Protein AF-A0A662PTW6-F1 (afdb_monomer_lite)

pLDDT: mean 95.41, std 4.04, range [65.19, 98.56]

Secondary structure (DSSP, 8-state):
-EEEE-STTHHHHHHHHHHTTPEE-S--HHHHHHH-----S--SEEEEE-TTSSEEEEEEEHHHHHHHHHHHHTT-SS-EEEEEEE-SSEEEEEEE--HHHHHHHHHHHHTTS---TTHHHHHHS-HHHHHHHH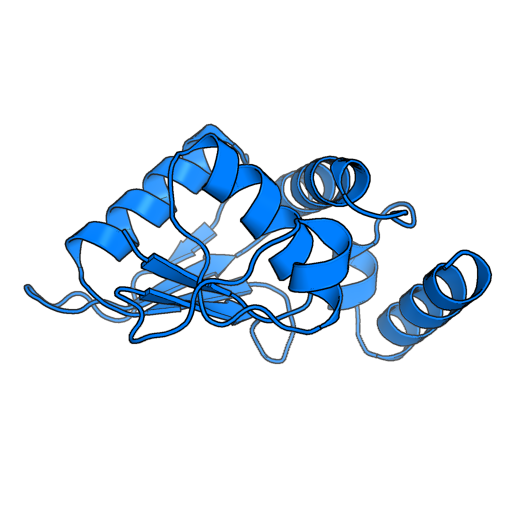HHHTTT-

Sequence (141 aa):
MKLEVRGIYSTALIVLLLEKGFEIINPTRSQVERFGLNSRGDADVNITDSNDRHYIEVRGESEVVESIIEALREGLEDLIVLRPIKGEKASMARIGFPTEAKLKLDEFRSRAAYTVPWHHYCRAGGEALSSMVSFAEDLVE

Radius of gyration: 14.53 Å; chains: 1; bounding box: 34×25×42 Å

Structure (mmCIF, N/CA/C/O backbone):
data_AF-A0A662PTW6-F1
#
_entry.id   AF-A0A662PTW6-F1
#
loop_
_atom_site.group_PDB
_atom_site.id
_atom_site.type_symbol
_atom_site.label_atom_id
_atom_site.label_alt_id
_atom_site.label_comp_id
_atom_site.label_asym_id
_atom_site.label_entity_id
_atom_site.label_seq_id
_atom_site.pdbx_PDB_ins_code
_atom_site.Cartn_x
_atom_site.Cartn_y
_atom_site.Cartn_z
_atom_site.occupancy
_atom_site.B_iso_or_equiv
_atom_site.auth_seq_id
_atom_site.auth_comp_id
_atom_site.auth_asym_id
_atom_site.auth_atom_id
_atom_site.pdbx_PDB_model_num
ATOM 1 N N . MET A 1 1 ? -15.131 -5.411 5.996 1.00 93.31 1 MET A N 1
ATOM 2 C CA . MET A 1 1 ? -14.502 -4.083 6.110 1.00 93.31 1 MET A CA 1
ATOM 3 C C . MET A 1 1 ? -14.160 -3.608 4.709 1.00 93.31 1 MET A C 1
ATOM 5 O O . MET A 1 1 ? -13.614 -4.411 3.954 1.00 93.31 1 MET A O 1
ATOM 9 N N . LYS A 1 2 ? -14.530 -2.379 4.350 1.00 97.75 2 LYS A N 1
ATOM 10 C CA . LYS A 1 2 ? -14.399 -1.788 3.013 1.00 97.75 2 LYS A CA 1
ATOM 11 C C . LYS A 1 2 ? -13.269 -0.774 2.964 1.00 97.75 2 LYS A C 1
ATOM 13 O O . LYS A 1 2 ? -13.236 0.160 3.763 1.00 97.75 2 LYS A O 1
ATOM 18 N N . LEU A 1 3 ? -12.369 -0.945 2.003 1.00 98.38 3 LEU A N 1
ATOM 19 C CA . LEU A 1 3 ? -11.167 -0.133 1.857 1.00 98.38 3 LEU A CA 1
ATOM 20 C C . LEU A 1 3 ? -11.149 0.586 0.509 1.00 98.38 3 LEU A C 1
ATOM 22 O O . LEU A 1 3 ? -11.336 -0.044 -0.532 1.00 98.38 3 LEU A O 1
ATOM 26 N N . GLU A 1 4 ? -10.833 1.879 0.519 1.00 98.50 4 GLU A N 1
ATOM 27 C CA . GLU A 1 4 ? -10.406 2.598 -0.684 1.00 98.50 4 GLU A CA 1
ATOM 28 C C . GLU A 1 4 ? -8.878 2.740 -0.672 1.00 98.50 4 GLU A C 1
ATOM 30 O O . GLU A 1 4 ? -8.307 3.302 0.263 1.00 98.50 4 GLU A O 1
ATOM 35 N N . VAL A 1 5 ? -8.204 2.212 -1.702 1.00 98.38 5 VAL A N 1
ATOM 36 C CA . VAL A 1 5 ? -6.733 2.122 -1.751 1.00 98.38 5 VAL A CA 1
ATOM 37 C C . VAL A 1 5 ? -6.174 2.862 -2.970 1.00 98.38 5 VAL A C 1
ATOM 39 O O . VAL A 1 5 ? -6.630 2.677 -4.107 1.00 98.38 5 VAL A O 1
ATOM 42 N N . ARG A 1 6 ? -5.163 3.702 -2.731 1.00 97.75 6 ARG A N 1
ATOM 43 C CA . ARG A 1 6 ? -4.481 4.568 -3.707 1.00 97.75 6 ARG A CA 1
ATOM 44 C C . ARG A 1 6 ? -2.957 4.486 -3.543 1.00 97.75 6 ARG A C 1
ATOM 46 O O . ARG A 1 6 ? -2.459 3.837 -2.626 1.00 97.75 6 ARG A O 1
ATOM 53 N N . GLY A 1 7 ? -2.226 5.136 -4.447 1.00 96.00 7 GLY A N 1
ATOM 54 C CA . GLY A 1 7 ? -0.767 5.238 -4.373 1.00 96.00 7 GLY A CA 1
ATOM 55 C C . GLY A 1 7 ? 0.010 4.093 -5.017 1.00 96.00 7 GLY A C 1
ATOM 56 O O . GLY A 1 7 ? -0.578 3.112 -5.489 1.00 96.00 7 GLY A O 1
ATOM 57 N N . ILE A 1 8 ? 1.344 4.205 -5.018 1.00 95.94 8 ILE A N 1
ATOM 58 C CA . ILE A 1 8 ? 2.249 3.230 -5.658 1.00 95.94 8 ILE A CA 1
ATOM 59 C C . ILE A 1 8 ? 2.100 1.821 -5.067 1.00 95.94 8 ILE A C 1
ATOM 61 O O . ILE A 1 8 ? 2.132 0.838 -5.801 1.00 95.94 8 ILE A O 1
ATOM 65 N N . TYR A 1 9 ? 1.842 1.731 -3.760 1.00 97.75 9 TYR A N 1
ATOM 66 C CA . TYR A 1 9 ? 1.698 0.468 -3.035 1.00 97.75 9 TYR A CA 1
ATOM 67 C C . TYR A 1 9 ? 0.351 -0.223 -3.276 1.00 97.75 9 TYR A C 1
ATOM 69 O O . TYR A 1 9 ? 0.182 -1.379 -2.894 1.00 97.75 9 TYR A O 1
ATOM 77 N N . SER A 1 10 ? -0.622 0.451 -3.902 1.00 97.81 10 SER A N 1
ATOM 78 C CA . SER A 1 10 ? -2.009 -0.027 -3.948 1.00 97.81 10 SER A CA 1
ATOM 79 C C . SER A 1 10 ? -2.174 -1.415 -4.565 1.00 97.81 10 SER A C 1
ATOM 81 O O . SER A 1 10 ? -2.932 -2.215 -4.031 1.00 97.81 10 SER A O 1
ATOM 83 N N . THR A 1 11 ? -1.439 -1.746 -5.632 1.00 97.62 11 THR A N 1
ATOM 84 C CA . THR A 1 11 ? -1.518 -3.081 -6.263 1.00 97.62 11 THR A CA 1
ATOM 85 C C . THR A 1 11 ? -0.996 -4.179 -5.322 1.00 97.62 11 THR A C 1
ATOM 87 O O . THR A 1 11 ? -1.611 -5.235 -5.223 1.00 97.62 11 THR A O 1
ATOM 90 N N . ALA A 1 12 ? 0.081 -3.925 -4.572 1.00 98.25 12 ALA A N 1
ATOM 91 C CA . ALA A 1 12 ? 0.624 -4.874 -3.596 1.00 98.25 12 ALA A CA 1
ATOM 92 C C . ALA A 1 12 ? -0.282 -5.044 -2.368 1.00 98.25 12 ALA A C 1
ATOM 94 O O . ALA A 1 12 ? -0.561 -6.161 -1.935 1.00 98.25 12 ALA A O 1
ATOM 95 N N . LEU A 1 13 ? -0.769 -3.923 -1.829 1.00 98.31 13 LEU A N 1
ATOM 96 C CA . LEU A 1 13 ? -1.648 -3.901 -0.663 1.00 98.31 13 LEU A CA 1
ATOM 97 C C . LEU A 1 13 ? -2.985 -4.581 -0.963 1.00 98.31 13 LEU A C 1
ATOM 99 O O . LEU A 1 13 ? -3.483 -5.314 -0.117 1.00 98.31 13 LEU A O 1
ATOM 103 N N . ILE A 1 14 ? -3.542 -4.403 -2.165 1.00 98.31 14 ILE A N 1
ATOM 104 C CA . ILE A 1 14 ? -4.777 -5.080 -2.584 1.00 98.31 14 ILE A CA 1
ATOM 105 C C . ILE A 1 14 ? -4.603 -6.605 -2.605 1.00 98.31 14 ILE A C 1
ATOM 107 O O . ILE A 1 14 ? -5.485 -7.295 -2.105 1.00 98.31 14 ILE A O 1
ATOM 111 N N . VAL A 1 15 ? -3.474 -7.139 -3.093 1.00 98.25 15 VAL A N 1
ATOM 112 C CA . VAL A 1 15 ? -3.202 -8.592 -3.045 1.00 98.25 15 VAL A CA 1
ATOM 113 C C . VAL A 1 15 ? -3.238 -9.107 -1.604 1.00 98.25 15 VAL A C 1
ATOM 115 O O . VAL A 1 15 ? -4.000 -10.023 -1.306 1.00 98.25 15 VAL A O 1
ATOM 118 N N . LEU A 1 16 ? -2.476 -8.482 -0.700 1.00 97.88 16 LEU A N 1
ATOM 119 C CA . LEU A 1 16 ? -2.410 -8.882 0.710 1.00 97.88 16 LEU A CA 1
ATOM 120 C C . LEU A 1 16 ? -3.775 -8.753 1.409 1.00 97.88 16 LEU A C 1
ATOM 122 O O . LEU A 1 16 ? -4.200 -9.659 2.123 1.00 97.88 16 LEU A O 1
ATOM 126 N N . LEU A 1 17 ? -4.481 -7.638 1.211 1.00 97.56 17 LEU A N 1
ATOM 127 C CA . LEU A 1 17 ? -5.725 -7.336 1.925 1.00 97.56 17 LEU A CA 1
ATOM 128 C C . LEU A 1 17 ? -6.914 -8.169 1.413 1.00 97.56 17 LEU A C 1
ATOM 130 O O . LEU A 1 17 ? -7.767 -8.548 2.216 1.00 97.56 17 LEU A O 1
ATOM 134 N N . LEU A 1 18 ? -6.948 -8.542 0.128 1.00 97.19 18 LEU A N 1
ATOM 135 C CA . LEU A 1 18 ? -7.934 -9.502 -0.388 1.00 97.19 18 LEU A CA 1
ATOM 136 C C . LEU A 1 18 ? -7.744 -10.896 0.232 1.00 97.19 18 LEU A C 1
ATOM 138 O O . LEU A 1 18 ? -8.726 -11.521 0.628 1.00 97.19 18 LEU A O 1
ATOM 142 N N . GLU A 1 19 ? -6.501 -11.364 0.405 1.00 95.94 19 GLU A N 1
ATOM 143 C CA . GLU A 1 19 ? -6.213 -12.639 1.093 1.00 95.94 19 GLU A CA 1
ATOM 144 C C . GLU A 1 19 ? -6.599 -12.624 2.580 1.00 95.94 19 GLU A C 1
ATOM 146 O O . GLU A 1 19 ? -6.883 -13.671 3.161 1.00 95.94 19 GLU A O 1
ATOM 151 N N . LYS A 1 20 ? -6.658 -11.436 3.191 1.00 96.38 20 LYS A N 1
ATOM 152 C CA . LYS A 1 20 ? -7.123 -11.213 4.569 1.00 96.38 20 LYS A CA 1
ATOM 153 C C . LYS A 1 20 ? -8.631 -10.913 4.662 1.00 96.38 20 LYS A C 1
ATOM 155 O O . LYS A 1 20 ? -9.125 -10.630 5.749 1.00 96.38 20 LYS A O 1
ATOM 160 N N . GLY A 1 21 ? -9.376 -10.999 3.554 1.00 96.06 21 GLY A N 1
ATOM 161 C CA . GLY A 1 21 ? -10.840 -10.882 3.532 1.00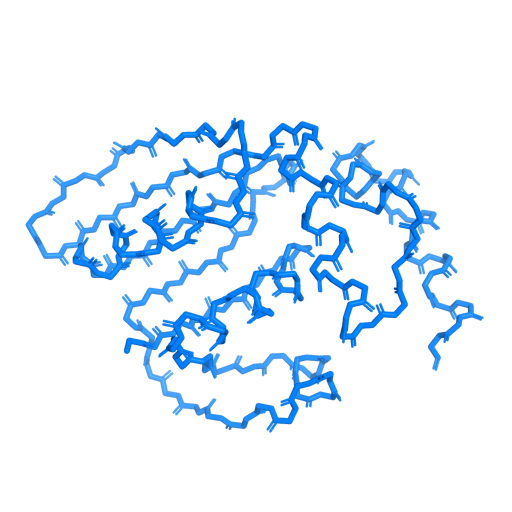 96.06 21 GLY A CA 1
ATOM 162 C C . GLY A 1 21 ? -11.398 -9.453 3.574 1.00 96.06 21 GLY A C 1
ATOM 163 O O . GLY A 1 21 ? -12.582 -9.272 3.870 1.00 96.06 21 GLY A O 1
ATOM 164 N N . PHE A 1 22 ? -10.588 -8.431 3.283 1.00 97.38 22 PHE A N 1
ATOM 165 C CA . PHE A 1 22 ? -11.077 -7.058 3.126 1.00 97.38 22 PHE A CA 1
ATOM 166 C C . PHE A 1 22 ? -11.756 -6.869 1.759 1.00 97.38 22 PHE A C 1
ATOM 168 O O . PHE A 1 22 ? -11.295 -7.393 0.747 1.00 97.38 22 PHE A O 1
ATOM 175 N N . GLU A 1 23 ? -12.831 -6.078 1.705 1.00 97.69 23 GLU A N 1
ATOM 176 C CA . GLU A 1 23 ? -13.456 -5.675 0.441 1.00 97.69 23 GLU A CA 1
ATOM 177 C C . GLU A 1 23 ? -12.765 -4.410 -0.084 1.00 97.69 23 GLU A C 1
ATOM 179 O O . GLU A 1 23 ? -12.703 -3.399 0.615 1.00 97.69 23 GLU A O 1
ATOM 184 N N . ILE A 1 24 ? -12.270 -4.439 -1.322 1.00 98.19 24 ILE A N 1
ATOM 185 C CA . ILE A 1 24 ? -11.711 -3.251 -1.974 1.00 98.19 24 ILE A CA 1
ATOM 186 C C . ILE A 1 24 ? -12.807 -2.571 -2.791 1.00 98.19 24 ILE A C 1
ATOM 188 O O . ILE A 1 24 ? -13.362 -3.163 -3.720 1.00 98.19 24 ILE A O 1
ATOM 192 N N . ILE A 1 25 ? -13.098 -1.315 -2.459 1.00 98.31 25 ILE A N 1
ATOM 193 C CA . ILE A 1 25 ? -14.129 -0.517 -3.120 1.00 98.31 25 ILE A CA 1
ATOM 194 C C . ILE A 1 25 ? -13.529 0.675 -3.865 1.00 98.31 25 ILE A C 1
ATOM 196 O O . ILE A 1 25 ? -12.355 1.020 -3.719 1.00 98.31 25 ILE A O 1
ATOM 200 N N . ASN A 1 26 ? -14.360 1.306 -4.693 1.00 97.75 26 ASN A N 1
ATOM 201 C CA . ASN A 1 26 ? -13.990 2.441 -5.530 1.00 97.75 26 ASN A CA 1
ATOM 202 C C . ASN A 1 26 ? -12.700 2.201 -6.349 1.00 97.75 26 ASN A C 1
ATOM 204 O O . ASN A 1 26 ? -11.845 3.087 -6.401 1.00 97.75 26 ASN A O 1
ATOM 208 N N . PRO A 1 27 ? -12.515 1.047 -7.022 1.00 97.88 27 PRO A N 1
ATOM 209 C CA . PRO A 1 27 ? -11.262 0.745 -7.707 1.00 97.88 27 PRO A CA 1
ATOM 210 C C . PRO A 1 27 ? -10.951 1.748 -8.829 1.00 97.88 27 PRO A C 1
ATOM 212 O O . PRO A 1 27 ? -11.854 2.221 -9.538 1.00 97.88 27 PRO A O 1
ATOM 215 N N . THR A 1 28 ? -9.664 2.064 -8.997 1.00 96.94 28 THR A N 1
ATOM 216 C CA . THR A 1 28 ? -9.137 2.740 -10.195 1.00 96.94 28 THR A CA 1
ATOM 217 C C . THR A 1 28 ? -9.255 1.825 -11.415 1.00 96.94 28 THR A C 1
ATOM 219 O O . THR A 1 28 ? -9.427 0.617 -11.269 1.00 96.94 28 THR A O 1
ATOM 222 N N . ARG A 1 29 ? -9.110 2.367 -12.633 1.00 95.12 29 ARG A N 1
ATOM 223 C CA . ARG A 1 29 ? -9.157 1.566 -13.869 1.00 95.12 29 ARG A CA 1
ATOM 224 C C . ARG A 1 29 ? -8.192 0.364 -13.827 1.00 95.12 29 ARG A C 1
ATOM 226 O O . ARG A 1 29 ? -8.641 -0.763 -14.001 1.00 95.12 29 ARG A O 1
ATOM 233 N N . SER A 1 30 ? -6.926 0.585 -13.469 1.00 93.25 30 SER A N 1
ATOM 234 C CA . SER A 1 30 ? -5.926 -0.485 -13.352 1.00 93.25 30 SER A CA 1
ATOM 235 C C . SER A 1 30 ? -6.227 -1.492 -12.232 1.00 93.25 30 SER A C 1
ATOM 237 O O . SER A 1 30 ? -5.848 -2.653 -12.339 1.00 93.25 30 SER A O 1
ATOM 239 N N . GLN A 1 31 ? -6.947 -1.096 -11.177 1.00 97.00 31 GLN A N 1
ATOM 240 C CA . GLN A 1 31 ? -7.424 -2.021 -10.141 1.00 97.00 31 GLN A CA 1
ATOM 241 C C . GLN A 1 31 ? -8.621 -2.865 -10.624 1.00 97.00 31 GLN A C 1
ATOM 243 O O . GLN A 1 31 ? -8.724 -4.030 -10.247 1.00 97.00 31 GLN A O 1
ATOM 248 N N . VAL A 1 32 ? -9.493 -2.329 -11.490 1.00 97.06 32 VAL A N 1
ATOM 249 C CA . VAL A 1 32 ? -10.525 -3.129 -12.183 1.00 97.06 32 VAL A CA 1
ATOM 250 C C . VAL A 1 32 ? -9.852 -4.151 -13.106 1.00 97.06 32 VAL A C 1
ATOM 252 O O . VAL A 1 32 ? -10.184 -5.331 -13.058 1.00 97.06 32 VAL A O 1
ATOM 255 N N . GLU A 1 33 ? -8.880 -3.714 -13.910 1.00 94.62 33 GLU A N 1
ATOM 256 C CA . GLU A 1 33 ? -8.203 -4.545 -14.918 1.00 94.62 33 GLU A CA 1
ATOM 257 C C . GLU A 1 33 ? -7.351 -5.667 -14.298 1.00 94.62 33 GLU A C 1
ATOM 259 O O . GLU A 1 33 ? -7.380 -6.790 -14.793 1.00 94.62 33 GLU A O 1
ATOM 264 N N . ARG A 1 34 ? -6.646 -5.401 -13.187 1.00 95.06 34 ARG A N 1
ATOM 265 C CA . ARG A 1 34 ? -5.762 -6.381 -12.520 1.00 95.06 34 ARG A CA 1
ATOM 266 C C . ARG A 1 34 ? -6.480 -7.337 -11.557 1.00 95.06 34 ARG A C 1
ATOM 268 O O . ARG A 1 34 ? -5.948 -8.405 -11.272 1.00 95.06 34 ARG A O 1
ATOM 275 N N . PHE A 1 35 ? -7.661 -6.974 -11.043 1.00 96.50 35 PHE A N 1
ATOM 276 C CA . PHE A 1 35 ? -8.334 -7.729 -9.968 1.00 96.50 35 PHE A CA 1
ATOM 277 C C . PHE A 1 35 ? -9.821 -8.044 -10.206 1.00 96.50 35 PHE A C 1
ATOM 279 O O . PHE A 1 35 ? -10.436 -8.712 -9.377 1.00 96.50 35 PHE A O 1
ATOM 286 N N . GLY A 1 36 ? -10.445 -7.546 -11.279 1.00 94.81 36 GLY A N 1
ATOM 287 C CA . GLY A 1 36 ? -11.887 -7.711 -11.526 1.00 94.81 36 GLY A CA 1
ATOM 288 C C . GLY A 1 36 ? -12.796 -6.967 -10.533 1.00 94.81 36 GLY A C 1
ATOM 289 O O . GLY A 1 36 ? -14.010 -7.186 -10.514 1.00 94.81 36 GLY A O 1
ATOM 290 N N . LEU A 1 37 ? -12.230 -6.087 -9.702 1.00 93.62 37 LEU A N 1
ATOM 291 C CA . LEU A 1 37 ? -12.941 -5.342 -8.662 1.00 93.62 37 LEU A CA 1
ATOM 292 C C . LEU A 1 37 ? -13.928 -4.346 -9.273 1.00 93.62 37 LEU A C 1
ATOM 294 O O . LEU A 1 37 ? -13.565 -3.578 -10.159 1.00 93.62 37 LEU A O 1
ATOM 298 N N . ASN A 1 38 ? -15.161 -4.308 -8.761 1.00 93.75 38 ASN A N 1
ATOM 299 C CA . ASN A 1 38 ? -16.212 -3.423 -9.278 1.00 93.75 38 ASN A CA 1
ATOM 300 C C . ASN A 1 38 ? -17.056 -2.711 -8.197 1.00 93.75 38 ASN A C 1
ATOM 302 O O . ASN A 1 38 ? -17.840 -1.827 -8.545 1.00 93.75 38 ASN A O 1
ATOM 306 N N . SER A 1 39 ? -16.886 -3.028 -6.905 1.00 95.12 39 SER A N 1
ATOM 307 C CA . SER A 1 39 ? -17.645 -2.414 -5.802 1.00 95.12 39 SER A CA 1
ATOM 308 C C . SER A 1 39 ? -17.486 -0.889 -5.727 1.00 95.12 39 SER A C 1
ATOM 310 O O . SER A 1 39 ? -16.394 -0.345 -5.914 1.00 95.12 39 SER A O 1
ATOM 312 N N . ARG A 1 40 ? -18.580 -0.188 -5.406 1.00 96.31 40 ARG A N 1
ATOM 313 C CA . ARG A 1 40 ? -18.637 1.272 -5.205 1.00 96.31 40 ARG A CA 1
ATOM 314 C C . ARG A 1 40 ? -19.425 1.606 -3.936 1.00 96.31 40 ARG A C 1
ATOM 316 O O . ARG A 1 40 ? -20.368 0.888 -3.607 1.00 96.31 40 ARG A O 1
ATOM 323 N N . GLY A 1 41 ? -19.062 2.690 -3.254 1.00 95.94 41 GLY A N 1
ATOM 324 C CA . GLY A 1 41 ? -19.753 3.174 -2.051 1.00 95.94 41 GLY A CA 1
ATOM 325 C C . GLY A 1 41 ? -18.833 3.947 -1.107 1.00 95.94 41 GLY A C 1
ATOM 326 O O . GLY A 1 41 ? -17.751 4.371 -1.508 1.00 95.94 41 GLY A O 1
ATOM 327 N N . ASP A 1 42 ? -19.255 4.100 0.146 1.00 96.25 42 ASP A N 1
ATOM 328 C CA . ASP A 1 42 ? -18.441 4.681 1.218 1.00 96.25 42 ASP A CA 1
ATOM 329 C C . ASP A 1 42 ? -17.471 3.643 1.810 1.00 96.25 42 ASP A C 1
ATOM 331 O O . ASP A 1 42 ? -17.821 2.464 1.939 1.00 96.25 42 ASP A O 1
ATOM 335 N N . ALA A 1 43 ? -16.251 4.076 2.148 1.00 97.12 43 ALA A N 1
ATOM 336 C CA . ALA A 1 43 ? -15.184 3.225 2.682 1.00 97.12 43 ALA A CA 1
ATOM 337 C C . ALA A 1 43 ? -14.985 3.443 4.188 1.00 97.12 43 ALA A C 1
ATOM 339 O O . ALA A 1 43 ? -14.802 4.580 4.626 1.00 97.12 43 ALA A O 1
ATOM 340 N N . ASP A 1 44 ? -14.919 2.349 4.949 1.00 97.88 44 ASP A N 1
ATOM 341 C CA . ASP A 1 44 ? -14.620 2.343 6.386 1.00 97.88 44 ASP A CA 1
ATOM 342 C C . ASP A 1 44 ? -13.226 2.953 6.655 1.00 97.88 44 ASP A C 1
ATOM 344 O O . ASP A 1 44 ? -13.019 3.677 7.632 1.00 97.88 44 ASP A O 1
ATOM 348 N N . VAL A 1 45 ? -12.257 2.678 5.765 1.00 98.38 45 VAL A N 1
ATOM 349 C CA . VAL A 1 45 ? -10.883 3.211 5.803 1.00 98.38 45 VAL A CA 1
ATOM 350 C C . VAL A 1 45 ? -10.374 3.572 4.406 1.00 98.38 45 VAL A C 1
ATOM 352 O O . VAL A 1 45 ? -10.571 2.850 3.430 1.00 98.38 45 VAL A O 1
ATOM 355 N N . ASN A 1 46 ? -9.650 4.690 4.333 1.00 98.50 46 ASN A N 1
ATOM 356 C CA . ASN A 1 46 ? -8.871 5.108 3.171 1.00 98.50 46 ASN A CA 1
ATOM 357 C C . ASN A 1 46 ? -7.378 4.821 3.399 1.00 98.50 46 ASN A C 1
ATOM 359 O O . ASN A 1 46 ? -6.862 5.041 4.500 1.00 98.50 46 ASN A O 1
ATOM 363 N N . ILE A 1 47 ? -6.691 4.366 2.348 1.00 98.56 47 ILE A N 1
ATOM 364 C CA . ILE A 1 47 ? -5.246 4.109 2.325 1.00 98.56 47 ILE A CA 1
ATOM 365 C C . ILE A 1 47 ? -4.608 4.865 1.152 1.00 98.56 47 ILE A C 1
ATOM 367 O O . ILE A 1 47 ? -4.929 4.613 -0.012 1.00 98.56 47 ILE A O 1
ATOM 371 N N . THR A 1 48 ? -3.670 5.758 1.459 1.00 98.19 48 THR A N 1
ATOM 372 C CA . THR A 1 48 ? -2.919 6.581 0.491 1.00 98.19 48 THR A CA 1
ATOM 373 C C . THR A 1 48 ? -1.430 6.541 0.810 1.00 98.19 48 THR A C 1
ATOM 375 O O . THR A 1 48 ? -1.064 6.505 1.983 1.00 98.19 48 THR A O 1
ATOM 378 N N . ASP A 1 49 ? -0.556 6.586 -0.195 1.00 96.44 49 ASP A N 1
ATOM 379 C CA . ASP A 1 49 ? 0.873 6.814 0.029 1.00 96.44 49 ASP A CA 1
ATOM 380 C C . ASP A 1 49 ? 1.173 8.270 0.408 1.00 96.44 49 ASP A C 1
ATOM 382 O O . ASP A 1 49 ? 0.393 9.191 0.161 1.00 96.44 49 ASP A O 1
ATOM 386 N N . SER A 1 50 ? 2.309 8.471 1.069 1.00 95.88 50 SER A N 1
ATOM 387 C CA . SER A 1 50 ? 2.850 9.792 1.367 1.00 95.88 50 SER A CA 1
ATOM 388 C C . SER A 1 50 ? 3.409 10.470 0.110 1.00 95.88 50 SER A C 1
ATOM 390 O O . SER A 1 50 ? 3.788 9.809 -0.854 1.00 95.88 50 SER A O 1
ATOM 392 N N . ASN A 1 51 ? 3.546 11.801 0.131 1.00 91.19 51 ASN A N 1
ATOM 393 C CA . ASN A 1 51 ? 4.120 12.562 -0.993 1.00 91.19 51 ASN A CA 1
ATOM 394 C C . ASN A 1 51 ? 5.560 12.133 -1.348 1.00 91.19 51 ASN A C 1
ATOM 396 O O . ASN A 1 51 ? 5.958 12.214 -2.506 1.00 91.19 51 ASN A O 1
ATOM 400 N N . ASP A 1 52 ? 6.332 11.681 -0.355 1.00 90.88 52 ASP A N 1
ATOM 401 C CA . ASP A 1 52 ? 7.675 11.104 -0.515 1.00 90.88 52 ASP A CA 1
ATOM 402 C C . ASP A 1 52 ? 7.651 9.580 -0.765 1.00 90.88 52 ASP A C 1
ATOM 404 O O . ASP A 1 52 ? 8.687 8.964 -0.993 1.00 90.88 52 ASP A O 1
ATOM 408 N N . ARG A 1 53 ? 6.464 8.961 -0.735 1.00 95.56 53 ARG A N 1
ATOM 409 C CA . ARG A 1 53 ? 6.194 7.532 -0.952 1.00 95.56 53 ARG A CA 1
ATOM 410 C C . ARG A 1 53 ? 6.964 6.593 -0.012 1.00 95.56 53 ARG A C 1
ATOM 412 O O . ARG A 1 53 ? 7.108 5.407 -0.311 1.00 95.56 53 ARG A O 1
ATOM 419 N N . HIS A 1 54 ? 7.451 7.070 1.135 1.00 95.38 54 HIS A N 1
ATOM 420 C CA . HIS A 1 54 ? 8.139 6.235 2.130 1.00 95.38 54 HIS A CA 1
ATOM 421 C C . HIS A 1 54 ? 7.195 5.524 3.117 1.00 95.38 54 HIS A C 1
ATOM 423 O O . HIS A 1 54 ? 7.606 4.548 3.752 1.00 95.38 54 HIS A O 1
ATOM 429 N N . TYR A 1 55 ? 5.944 5.975 3.235 1.00 97.12 55 TYR A N 1
ATOM 430 C CA . TYR A 1 55 ? 4.915 5.372 4.084 1.00 97.12 55 TYR A CA 1
ATOM 431 C C . TYR A 1 55 ? 3.530 5.443 3.431 1.00 97.12 55 TYR A C 1
ATOM 433 O O . TYR A 1 55 ? 3.330 6.145 2.441 1.00 97.12 55 TYR A O 1
ATOM 441 N N . ILE A 1 56 ? 2.565 4.725 4.005 1.00 98.44 56 ILE A N 1
ATOM 442 C CA . ILE A 1 56 ? 1.132 4.950 3.768 1.00 98.44 56 ILE A CA 1
ATOM 443 C C . ILE A 1 56 ? 0.485 5.622 4.978 1.00 98.44 56 ILE A C 1
ATOM 445 O O . ILE A 1 56 ? 0.834 5.328 6.124 1.00 98.44 56 ILE A O 1
ATOM 449 N N . GLU A 1 57 ? -0.477 6.502 4.724 1.00 98.31 57 GLU A N 1
ATOM 450 C CA . GLU A 1 57 ? -1.461 6.935 5.712 1.00 98.31 57 GLU A CA 1
ATOM 451 C C . GLU A 1 57 ? -2.685 6.017 5.631 1.00 98.31 57 GLU A C 1
ATOM 453 O O . GLU A 1 57 ? -3.227 5.773 4.553 1.00 98.31 57 GLU A O 1
ATOM 458 N N . VAL A 1 58 ? -3.108 5.503 6.785 1.00 98.25 58 VAL A N 1
ATOM 459 C CA . VAL A 1 58 ? -4.280 4.638 6.956 1.00 98.25 58 VAL A CA 1
ATOM 460 C C . VAL A 1 58 ? -5.239 5.376 7.884 1.00 98.25 58 VAL A C 1
ATOM 462 O O . VAL A 1 58 ? -4.896 5.632 9.042 1.00 98.25 58 VAL A O 1
ATOM 465 N N . ARG A 1 59 ? -6.407 5.785 7.375 1.00 97.94 59 ARG A N 1
ATOM 466 C CA . ARG A 1 59 ? -7.325 6.701 8.075 1.00 97.94 59 ARG A CA 1
ATOM 467 C C . ARG A 1 59 ? -8.786 6.292 7.906 1.00 97.94 59 ARG A C 1
ATOM 469 O O . ARG A 1 59 ? -9.265 6.172 6.780 1.00 97.94 59 ARG A O 1
ATOM 476 N N . GLY A 1 60 ? -9.503 6.166 9.018 1.00 97.38 60 GLY A N 1
ATOM 477 C CA . GLY A 1 60 ? -10.922 5.810 9.034 1.00 97.38 60 GLY A CA 1
ATOM 478 C C . GLY A 1 60 ? -11.360 5.275 10.394 1.00 97.38 60 GLY A C 1
ATOM 479 O O . GLY A 1 60 ? -10.877 5.759 11.421 1.00 97.38 60 GLY A O 1
ATOM 480 N N . GLU A 1 61 ? -12.265 4.299 10.397 1.00 97.44 61 GLU A N 1
ATOM 481 C CA . GLU A 1 61 ? -12.804 3.686 11.615 1.00 97.44 61 GLU A CA 1
ATOM 482 C C . GLU A 1 61 ? -11.721 2.989 12.453 1.00 97.44 61 GLU A C 1
ATOM 484 O O . GLU A 1 61 ? -10.916 2.210 11.939 1.00 97.44 61 GLU A O 1
ATOM 489 N N . SER A 1 62 ? -11.694 3.262 13.762 1.00 96.38 62 SER A N 1
ATOM 490 C CA . SER A 1 62 ? -10.576 2.867 14.635 1.00 96.38 62 SER A CA 1
ATOM 491 C C . SER A 1 62 ? -10.313 1.361 14.684 1.00 96.38 62 SER A C 1
ATOM 493 O O . SER A 1 62 ? -9.150 0.961 14.723 1.00 96.38 62 SER A O 1
ATOM 495 N N . GLU A 1 63 ? -11.367 0.544 14.670 1.00 96.38 63 GLU A N 1
ATOM 496 C CA . GLU A 1 63 ? -11.268 -0.921 14.682 1.00 96.38 63 GLU A CA 1
ATOM 497 C C . GLU A 1 63 ? -10.632 -1.430 13.380 1.00 96.38 63 GLU A C 1
ATOM 499 O O . GLU A 1 63 ? -9.649 -2.167 13.411 1.00 96.38 63 GLU A O 1
ATOM 504 N N . VAL A 1 64 ? -11.113 -0.935 12.235 1.00 97.31 64 VAL A N 1
ATOM 505 C CA . VAL A 1 64 ? -10.628 -1.316 10.901 1.00 97.31 64 VAL A CA 1
ATOM 506 C C . VAL A 1 64 ? -9.172 -0.887 10.680 1.00 97.31 64 VAL A C 1
ATOM 508 O O . VAL A 1 64 ? -8.393 -1.648 10.109 1.00 97.31 64 VAL A O 1
ATOM 511 N N . VAL A 1 65 ? -8.762 0.293 11.167 1.00 97.81 65 VAL A N 1
ATOM 512 C CA . VAL A 1 65 ? -7.359 0.750 11.085 1.00 97.81 65 VAL A CA 1
ATOM 513 C C . VAL A 1 65 ? -6.413 -0.182 11.852 1.00 97.81 65 VAL A C 1
ATOM 515 O O . VAL A 1 65 ? -5.347 -0.515 11.333 1.00 97.81 65 VAL A O 1
ATOM 518 N N . GLU A 1 66 ? -6.775 -0.628 13.059 1.00 96.56 66 GLU A N 1
ATOM 519 C CA . GLU A 1 66 ? -5.936 -1.570 13.817 1.00 96.56 66 GLU A CA 1
ATOM 520 C C . GLU A 1 66 ? -5.951 -2.973 13.166 1.00 96.56 66 GLU A C 1
ATOM 522 O O . GLU A 1 66 ? -4.882 -3.567 13.023 1.00 96.56 66 GLU A O 1
ATOM 527 N N . SER A 1 67 ? -7.086 -3.448 12.626 1.00 97.50 67 SER A N 1
ATOM 528 C CA . SER A 1 67 ? -7.141 -4.700 11.844 1.00 97.50 67 SER A CA 1
ATOM 529 C C . SER A 1 67 ? -6.261 -4.677 10.585 1.00 97.50 67 SER A C 1
ATOM 531 O O . SER A 1 67 ? -5.657 -5.691 10.239 1.00 97.50 67 SER A O 1
ATOM 533 N N . ILE A 1 68 ? -6.130 -3.531 9.904 1.00 97.75 68 ILE A N 1
ATOM 534 C CA . ILE A 1 68 ? -5.188 -3.365 8.779 1.00 97.75 68 ILE A CA 1
ATOM 535 C C . ILE A 1 68 ? -3.736 -3.434 9.269 1.00 97.75 68 ILE A C 1
ATOM 537 O O . ILE A 1 68 ? -2.896 -4.053 8.617 1.00 97.75 68 ILE A O 1
ATOM 541 N N . ILE A 1 69 ? -3.421 -2.827 10.418 1.00 97.25 69 ILE A N 1
ATOM 542 C CA . ILE A 1 69 ? -2.074 -2.883 11.008 1.00 97.25 69 ILE A CA 1
ATOM 543 C C . ILE A 1 69 ? -1.696 -4.325 11.372 1.00 97.25 69 ILE A C 1
ATOM 545 O O . ILE A 1 69 ? -0.551 -4.722 11.155 1.00 97.25 69 ILE A O 1
ATOM 549 N N . GLU A 1 70 ? -2.632 -5.112 11.899 1.00 97.00 70 GLU A N 1
ATOM 550 C CA . GLU A 1 70 ? -2.436 -6.536 12.196 1.00 97.00 70 GLU A CA 1
ATOM 551 C C . GLU A 1 70 ? -2.261 -7.357 10.910 1.00 97.00 70 GLU A C 1
ATOM 553 O O . GLU A 1 70 ? -1.239 -8.024 10.749 1.00 97.00 70 GLU A O 1
ATOM 558 N N . ALA A 1 71 ? -3.167 -7.208 9.939 1.00 97.25 71 ALA A N 1
ATOM 559 C CA . ALA A 1 71 ? -3.093 -7.877 8.639 1.00 97.25 71 ALA A CA 1
ATOM 560 C C . ALA A 1 71 ? -1.765 -7.625 7.896 1.00 97.25 71 ALA A C 1
ATOM 562 O O . ALA A 1 71 ? -1.200 -8.551 7.309 1.00 97.25 71 ALA A O 1
ATOM 563 N N . LEU A 1 72 ? -1.247 -6.391 7.943 1.00 97.38 72 LEU A N 1
ATOM 564 C CA . LEU A 1 72 ? 0.043 -6.031 7.350 1.00 97.38 72 LEU A CA 1
ATOM 565 C C . LEU A 1 72 ? 1.227 -6.618 8.132 1.00 97.38 72 LEU A C 1
ATOM 567 O O . LEU A 1 72 ? 2.167 -7.100 7.509 1.00 97.38 72 LEU A O 1
ATOM 571 N N . ARG A 1 73 ? 1.179 -6.642 9.471 1.00 96.50 73 ARG A N 1
ATOM 572 C CA . ARG A 1 73 ? 2.222 -7.257 10.321 1.00 96.50 73 ARG A CA 1
ATOM 573 C C . ARG A 1 73 ? 2.325 -8.773 10.172 1.00 96.50 73 ARG A C 1
ATOM 575 O O . ARG A 1 73 ? 3.393 -9.325 10.400 1.00 96.50 73 ARG A O 1
ATOM 582 N N . GLU A 1 74 ? 1.241 -9.444 9.796 1.00 95.44 74 GLU A N 1
ATOM 583 C CA . GLU A 1 74 ? 1.263 -10.875 9.469 1.00 95.44 74 GLU A CA 1
ATOM 584 C C . GLU A 1 74 ? 1.853 -11.173 8.079 1.00 95.44 74 GLU A C 1
ATOM 586 O O . GLU A 1 74 ? 2.175 -12.326 7.798 1.00 95.44 74 GLU A O 1
ATOM 591 N N . GLY A 1 75 ? 1.947 -10.174 7.192 1.00 92.31 75 GLY A N 1
ATOM 592 C CA . GLY A 1 75 ? 2.416 -10.343 5.810 1.00 92.31 75 GLY A CA 1
ATOM 593 C C . GLY A 1 75 ? 3.747 -9.660 5.479 1.00 92.31 75 GLY A C 1
ATOM 594 O O . GLY A 1 75 ? 4.335 -9.984 4.448 1.00 92.31 75 GLY A O 1
ATOM 595 N N . LEU A 1 76 ? 4.211 -8.722 6.311 1.00 96.00 76 LEU A N 1
ATOM 596 C CA . LEU A 1 76 ? 5.375 -7.866 6.067 1.00 96.00 76 LEU A CA 1
ATOM 597 C C . LEU A 1 76 ? 6.232 -7.730 7.334 1.00 96.00 76 LEU A C 1
ATOM 599 O O . LEU A 1 76 ? 5.724 -7.445 8.420 1.00 96.00 76 LEU A O 1
ATOM 603 N N . GLU A 1 77 ? 7.545 -7.861 7.166 1.00 91.81 77 GLU A N 1
ATOM 604 C CA . GLU A 1 77 ? 8.538 -7.612 8.215 1.00 91.81 77 GLU A CA 1
ATOM 605 C C . GLU A 1 77 ? 8.893 -6.108 8.309 1.00 91.81 77 GLU A C 1
ATOM 607 O O . GLU A 1 77 ? 8.344 -5.279 7.589 1.00 91.81 77 GLU A O 1
ATOM 612 N N . ASP A 1 78 ? 9.770 -5.729 9.244 1.00 94.75 78 ASP A N 1
ATOM 613 C CA . ASP A 1 78 ? 10.334 -4.373 9.453 1.00 94.75 78 ASP A CA 1
ATOM 614 C C . ASP A 1 78 ? 9.363 -3.162 9.608 1.00 94.75 78 ASP A C 1
ATOM 616 O O . ASP A 1 78 ? 9.815 -2.031 9.789 1.00 94.75 78 ASP A O 1
ATOM 620 N N . LEU A 1 79 ? 8.037 -3.361 9.614 1.00 97.19 79 LEU A N 1
ATOM 621 C CA . LEU A 1 79 ? 7.031 -2.282 9.590 1.00 97.19 79 LEU A CA 1
ATOM 622 C C . LEU A 1 79 ? 7.145 -1.240 10.720 1.00 97.19 79 LEU A C 1
ATOM 624 O O . LEU A 1 79 ? 6.920 -1.527 11.902 1.00 97.19 79 LEU A O 1
ATOM 628 N N . ILE A 1 80 ? 7.330 0.027 10.334 1.00 97.56 80 ILE A N 1
ATOM 629 C CA . ILE A 1 80 ? 7.375 1.171 11.256 1.00 97.56 80 ILE A CA 1
ATOM 630 C C . ILE A 1 80 ? 5.974 1.784 11.382 1.00 97.56 80 ILE A C 1
ATOM 632 O O . ILE A 1 80 ? 5.528 2.516 10.501 1.00 97.56 80 ILE A O 1
ATOM 636 N N . VAL A 1 81 ? 5.273 1.511 12.488 1.00 97.44 81 VAL A N 1
ATOM 637 C CA . VAL A 1 81 ? 3.893 1.986 12.719 1.00 97.44 81 VAL A CA 1
ATOM 638 C C . VAL A 1 81 ? 3.856 3.156 13.705 1.00 97.44 81 VAL A C 1
ATOM 640 O O . VAL A 1 81 ? 4.034 2.972 14.910 1.00 97.44 81 VAL A O 1
ATOM 643 N N . LEU A 1 82 ? 3.534 4.352 13.210 1.00 97.19 82 LEU A N 1
ATOM 644 C CA . LEU A 1 82 ? 3.264 5.548 14.015 1.00 97.19 82 LEU A CA 1
ATOM 645 C C . LEU A 1 82 ? 1.749 5.793 14.093 1.00 97.19 82 LEU A C 1
ATOM 647 O O . LEU A 1 82 ? 1.051 5.672 13.091 1.00 97.19 82 LEU A O 1
ATOM 651 N N . ARG A 1 83 ? 1.223 6.174 15.264 1.00 94.75 83 ARG A N 1
ATOM 652 C CA . ARG A 1 83 ? -0.212 6.469 15.474 1.00 94.75 83 ARG A CA 1
ATOM 653 C C . ARG A 1 83 ? -0.418 7.950 15.842 1.00 94.75 83 ARG A C 1
ATOM 655 O O . ARG A 1 83 ? -0.565 8.248 17.025 1.00 94.75 83 ARG A O 1
ATOM 662 N N . PRO A 1 84 ? -0.384 8.890 14.874 1.00 86.12 84 PRO A N 1
ATOM 663 C CA . PRO A 1 84 ? -0.556 10.322 15.145 1.00 86.12 84 PRO A CA 1
ATOM 664 C C . PRO A 1 84 ? -1.935 10.703 15.705 1.00 86.12 84 PRO A C 1
ATOM 666 O O . PRO A 1 84 ? -2.032 11.708 16.402 1.00 86.12 84 PRO A O 1
ATOM 669 N N . ILE A 1 85 ? -2.997 9.937 15.417 1.00 87.69 85 ILE A N 1
ATOM 670 C CA . ILE A 1 85 ? -4.344 10.183 15.959 1.00 87.69 85 ILE A CA 1
ATOM 671 C C . ILE A 1 85 ? -4.949 8.854 16.413 1.00 87.69 85 ILE A C 1
ATOM 673 O O . ILE A 1 85 ? -5.091 7.933 15.611 1.00 87.69 85 ILE A O 1
ATOM 677 N N . LYS A 1 86 ? -5.367 8.770 17.680 1.00 86.25 86 LYS A N 1
ATOM 678 C CA . LYS A 1 86 ? -6.131 7.636 18.219 1.00 86.25 86 LYS A CA 1
ATOM 679 C C . LYS A 1 86 ? -7.363 8.139 18.974 1.00 86.25 86 LYS A C 1
ATOM 681 O O . LYS A 1 86 ? -7.277 8.452 20.157 1.00 86.25 86 LYS A O 1
ATOM 686 N N . GLY A 1 87 ? -8.489 8.247 18.271 1.00 84.75 87 GLY A N 1
ATOM 687 C CA . GLY A 1 87 ? -9.810 8.426 18.873 1.00 84.75 87 GLY A CA 1
ATOM 688 C C . GLY A 1 87 ? -10.534 7.088 19.037 1.00 84.75 87 GLY A C 1
ATOM 689 O O . GLY A 1 87 ? -10.111 6.071 18.490 1.00 84.75 87 GLY A O 1
ATOM 690 N N . GLU A 1 88 ? -11.649 7.087 19.768 1.00 83.75 88 GLU A N 1
ATOM 691 C CA . GLU A 1 88 ? -12.460 5.876 19.976 1.00 83.75 88 GLU A CA 1
ATOM 692 C C . GLU A 1 88 ? -13.085 5.372 18.671 1.00 83.75 88 GLU A C 1
ATOM 694 O O . GLU A 1 88 ? -12.975 4.195 18.357 1.00 83.75 88 GLU A O 1
ATOM 699 N N . LYS A 1 89 ? -13.698 6.271 17.886 1.00 85.31 89 LYS A N 1
ATOM 700 C CA . LYS A 1 89 ? -14.407 5.916 16.642 1.00 85.31 89 LYS A CA 1
ATOM 701 C C . LYS A 1 89 ? -13.572 6.057 15.374 1.00 85.31 89 LYS A C 1
ATOM 703 O O . LYS A 1 89 ? -13.804 5.324 14.422 1.00 85.31 89 LYS A O 1
ATOM 708 N N . ALA A 1 90 ? -12.631 6.999 15.347 1.00 90.69 90 ALA A N 1
ATOM 709 C CA . ALA A 1 90 ? -11.772 7.234 14.192 1.00 90.69 90 ALA A CA 1
ATOM 710 C C . ALA A 1 90 ? -10.308 7.406 14.608 1.00 90.69 90 ALA A C 1
ATOM 712 O O . ALA A 1 90 ? -10.001 8.066 15.610 1.00 90.69 90 ALA A O 1
ATOM 713 N N . SER A 1 91 ? -9.401 6.850 13.809 1.00 95.88 91 SER A N 1
ATOM 714 C CA . SER A 1 91 ? -7.960 6.919 14.035 1.00 95.88 91 SER A CA 1
ATOM 715 C C . SER A 1 91 ? -7.198 7.193 12.736 1.00 95.88 91 SER A C 1
ATOM 717 O O . SER A 1 91 ? -7.756 7.210 11.633 1.00 95.88 91 SER A O 1
ATOM 719 N N . MET A 1 92 ? -5.906 7.479 12.882 1.00 97.12 92 MET A N 1
ATOM 720 C CA . MET A 1 92 ? -4.981 7.636 11.770 1.00 97.12 92 MET A CA 1
ATOM 721 C C . MET A 1 92 ? -3.628 7.044 12.146 1.00 97.12 92 MET A C 1
ATOM 723 O O . MET A 1 92 ? -3.026 7.437 13.151 1.00 97.12 92 MET A O 1
ATOM 727 N N . ALA A 1 93 ? -3.144 6.135 11.308 1.00 97.94 93 ALA A N 1
ATOM 728 C CA . ALA A 1 93 ? -1.824 5.534 11.403 1.00 97.94 93 ALA A CA 1
ATOM 729 C C . ALA A 1 93 ? -0.969 5.897 10.184 1.00 97.94 93 ALA A C 1
ATOM 731 O O . ALA A 1 93 ? -1.479 6.111 9.085 1.00 97.94 93 ALA A O 1
ATOM 732 N N . ARG A 1 94 ? 0.348 5.942 10.387 1.00 98.38 94 ARG A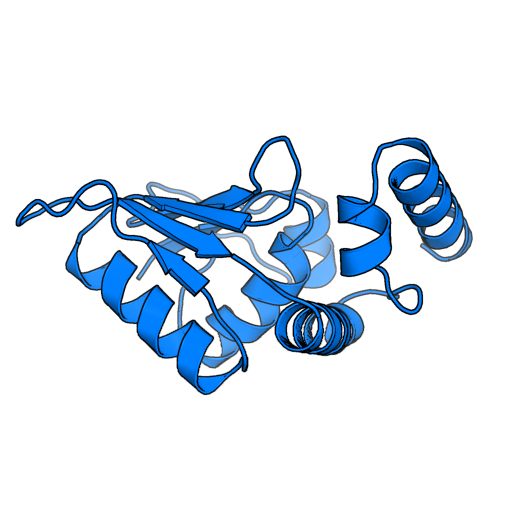 N 1
ATOM 733 C CA . ARG A 1 94 ? 1.362 6.000 9.333 1.00 98.38 94 ARG A CA 1
ATOM 734 C C . ARG A 1 94 ? 2.171 4.716 9.398 1.00 98.38 94 ARG A C 1
ATOM 736 O O . ARG A 1 94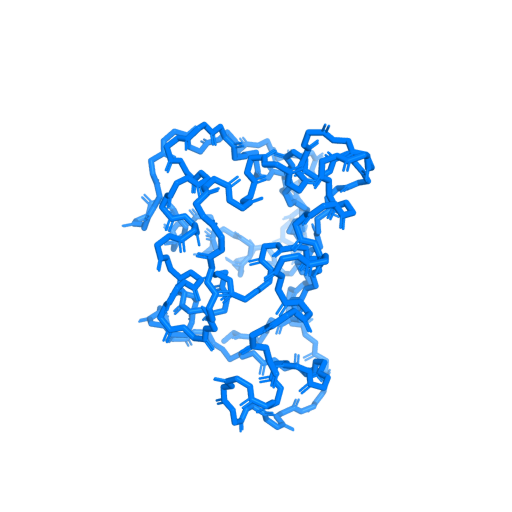 ? 2.722 4.410 10.456 1.00 98.38 94 ARG A O 1
ATOM 743 N N . ILE A 1 95 ? 2.219 3.975 8.298 1.00 98.25 95 ILE A N 1
ATOM 744 C CA . ILE A 1 95 ? 2.931 2.697 8.204 1.00 98.25 95 ILE A CA 1
ATOM 745 C C . ILE A 1 95 ? 4.066 2.881 7.201 1.00 98.25 95 ILE A C 1
ATOM 747 O O . ILE A 1 95 ? 3.835 2.972 5.997 1.00 98.25 95 ILE A O 1
ATOM 751 N N . GLY A 1 96 ? 5.283 3.022 7.720 1.00 97.94 96 GLY A N 1
ATOM 752 C CA . GLY A 1 96 ? 6.504 3.122 6.930 1.00 97.94 96 GLY A CA 1
ATOM 753 C C . GLY A 1 96 ? 6.973 1.758 6.449 1.00 97.94 96 GLY A C 1
ATOM 754 O O . GLY A 1 96 ? 6.918 0.784 7.203 1.00 97.94 96 GLY A O 1
ATOM 755 N N . PHE A 1 97 ? 7.470 1.724 5.212 1.00 97.50 97 PHE A N 1
ATOM 756 C CA . PHE A 1 97 ? 8.041 0.535 4.585 1.00 97.50 97 PHE A CA 1
ATOM 757 C C . PHE A 1 97 ? 9.556 0.722 4.384 1.00 97.50 97 PHE A C 1
ATOM 759 O O . PHE A 1 97 ? 9.970 1.457 3.469 1.00 97.50 97 PHE A O 1
ATOM 766 N N . PRO A 1 98 ? 10.393 0.107 5.239 1.00 96.38 98 PRO A N 1
ATOM 767 C CA . PRO A 1 98 ? 11.813 -0.092 4.969 1.00 96.38 98 PRO A CA 1
ATOM 768 C C . PRO A 1 98 ? 12.031 -1.156 3.871 1.00 96.38 98 PRO A C 1
ATOM 770 O O . PRO A 1 98 ? 11.179 -1.337 2.994 1.00 96.38 98 PRO A O 1
ATOM 773 N N . THR A 1 99 ? 13.232 -1.730 3.793 1.00 95.44 99 THR A N 1
ATOM 774 C CA . THR A 1 99 ? 13.684 -2.498 2.625 1.00 95.44 99 THR A CA 1
ATOM 775 C C . THR A 1 99 ? 12.971 -3.839 2.485 1.00 95.44 99 THR A C 1
ATOM 777 O O . THR A 1 99 ? 12.545 -4.166 1.376 1.00 95.44 99 THR A O 1
ATOM 780 N N . GLU A 1 100 ? 12.791 -4.590 3.571 1.00 97.06 100 GLU A N 1
ATOM 781 C CA . GLU A 1 100 ? 12.262 -5.955 3.485 1.00 97.06 100 GLU A CA 1
ATOM 782 C C . GLU A 1 100 ? 10.750 -5.926 3.237 1.00 97.06 100 GLU A C 1
ATOM 784 O O . GLU A 1 100 ? 10.236 -6.652 2.385 1.00 97.06 100 GLU A O 1
ATOM 789 N N . ALA A 1 101 ? 10.040 -4.981 3.862 1.00 97.62 101 ALA A N 1
ATOM 790 C CA . ALA A 1 101 ? 8.648 -4.677 3.558 1.00 97.62 101 ALA A CA 1
ATOM 791 C C . ALA A 1 101 ? 8.461 -4.266 2.089 1.00 97.62 101 ALA A C 1
ATOM 793 O O . ALA A 1 101 ? 7.501 -4.698 1.454 1.00 97.62 101 ALA A O 1
ATOM 794 N N . LYS A 1 102 ? 9.369 -3.459 1.519 1.00 97.56 102 LYS A N 1
ATOM 795 C CA . LYS A 1 102 ? 9.304 -3.051 0.102 1.00 97.56 102 LYS A CA 1
ATOM 796 C C . LYS A 1 102 ? 9.543 -4.209 -0.857 1.00 97.56 102 LYS A C 1
ATOM 798 O O . LYS A 1 102 ? 8.770 -4.354 -1.802 1.00 97.56 102 LYS A O 1
ATOM 803 N N . LEU A 1 103 ? 10.549 -5.045 -0.596 1.00 97.44 103 LEU A N 1
ATOM 804 C CA . LEU A 1 103 ? 10.797 -6.265 -1.368 1.00 97.44 103 LEU A CA 1
ATOM 805 C C . LEU A 1 103 ? 9.590 -7.208 -1.305 1.00 97.44 103 LEU A C 1
ATOM 807 O O . LEU A 1 103 ? 9.122 -7.688 -2.337 1.00 97.44 103 LEU A O 1
ATOM 811 N N . LYS A 1 104 ? 9.005 -7.391 -0.117 1.00 98.00 104 LYS A N 1
ATOM 812 C CA . LYS A 1 104 ? 7.812 -8.222 0.060 1.00 98.00 104 LYS A CA 1
ATOM 813 C C . LYS A 1 104 ? 6.569 -7.633 -0.617 1.00 98.00 104 LYS A C 1
ATOM 815 O O . LYS A 1 104 ? 5.773 -8.371 -1.192 1.00 98.00 104 LYS A O 1
ATOM 820 N N . LEU A 1 105 ? 6.418 -6.308 -0.638 1.00 98.00 105 LEU A N 1
ATOM 821 C CA . LEU A 1 105 ? 5.378 -5.630 -1.416 1.00 98.00 105 LEU A CA 1
ATOM 822 C C . LEU A 1 105 ? 5.613 -5.759 -2.933 1.00 98.00 105 LEU A C 1
ATOM 824 O O . LEU A 1 105 ? 4.642 -5.894 -3.672 1.00 98.00 105 LEU A O 1
ATOM 828 N N . ASP A 1 106 ? 6.859 -5.776 -3.419 1.00 98.06 106 ASP A N 1
ATOM 829 C CA . ASP A 1 106 ? 7.166 -6.086 -4.826 1.00 98.06 106 ASP A CA 1
ATOM 830 C C . ASP A 1 106 ? 6.822 -7.548 -5.184 1.00 98.06 106 ASP A C 1
ATOM 832 O O . ASP A 1 106 ? 6.220 -7.786 -6.238 1.00 98.06 106 ASP A O 1
ATOM 836 N N . GLU A 1 107 ? 7.083 -8.512 -4.288 1.00 97.88 107 GLU A N 1
ATOM 837 C CA . GLU A 1 107 ? 6.596 -9.896 -4.432 1.00 97.88 107 GLU A CA 1
ATOM 838 C C . GLU A 1 107 ? 5.064 -9.940 -4.538 1.00 97.88 107 GLU A C 1
ATOM 840 O O . GLU A 1 107 ? 4.536 -10.486 -5.509 1.00 97.88 107 GLU A O 1
ATOM 845 N N . PHE A 1 108 ? 4.336 -9.328 -3.593 1.00 97.88 108 PHE A N 1
ATOM 846 C CA . PHE A 1 108 ? 2.869 -9.280 -3.635 1.00 97.88 108 PHE A CA 1
ATOM 847 C C . PHE A 1 108 ? 2.361 -8.628 -4.927 1.00 97.88 108 PHE A C 1
ATOM 849 O O . PHE A 1 108 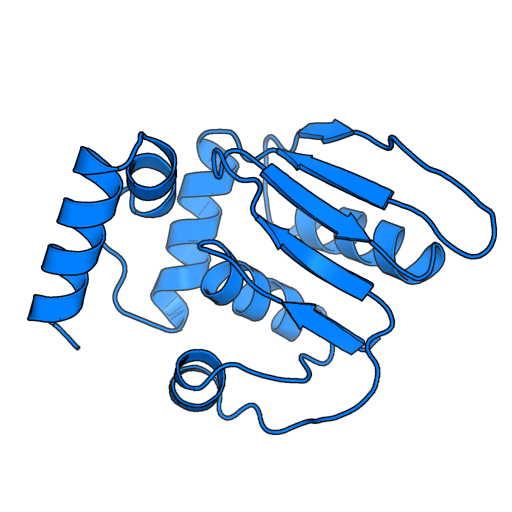? 1.470 -9.176 -5.572 1.00 97.88 108 PHE A O 1
ATOM 856 N N . ARG A 1 109 ? 2.967 -7.514 -5.364 1.00 97.31 109 ARG A N 1
ATOM 857 C CA . ARG A 1 109 ? 2.626 -6.830 -6.623 1.00 97.31 109 ARG A CA 1
ATOM 858 C C . ARG A 1 109 ? 2.796 -7.745 -7.843 1.00 97.31 109 ARG A C 1
ATOM 860 O O . ARG A 1 109 ? 1.937 -7.738 -8.724 1.00 97.31 109 ARG A O 1
ATOM 867 N N . SER A 1 110 ? 3.867 -8.548 -7.880 1.00 96.75 110 SER A N 1
ATOM 868 C CA . SER A 1 110 ? 4.197 -9.415 -9.027 1.00 96.75 110 SER A CA 1
ATOM 869 C C . SER A 1 110 ? 3.147 -10.497 -9.319 1.00 96.75 110 SER A C 1
ATOM 871 O O . SER A 1 110 ? 3.078 -11.014 -10.430 1.00 96.75 110 SER A O 1
ATOM 873 N N . ARG A 1 111 ? 2.279 -10.795 -8.342 1.00 96.81 111 ARG A N 1
ATOM 874 C CA . ARG A 1 111 ? 1.153 -11.731 -8.476 1.00 96.81 111 ARG A CA 1
ATOM 875 C C . ARG A 1 111 ? -0.027 -11.175 -9.286 1.00 96.81 111 ARG A C 1
ATOM 877 O O . ARG A 1 111 ? -0.920 -11.948 -9.618 1.00 96.81 111 ARG A O 1
ATOM 884 N N . ALA A 1 112 ? -0.055 -9.868 -9.566 1.00 95.75 112 ALA A N 1
ATOM 885 C CA . ALA A 1 112 ? -1.183 -9.184 -10.213 1.00 95.75 112 ALA A CA 1
ATOM 886 C C . ALA A 1 112 ? -0.797 -8.276 -11.398 1.00 95.75 112 ALA A C 1
ATOM 888 O O . ALA A 1 112 ? -1.664 -7.896 -12.182 1.00 95.75 112 ALA A O 1
ATOM 889 N N . ALA A 1 113 ? 0.480 -7.912 -11.540 1.00 93.75 113 ALA A N 1
ATOM 890 C CA . ALA A 1 113 ? 1.020 -7.202 -12.702 1.00 93.75 113 ALA A CA 1
ATOM 891 C C . ALA A 1 113 ? 2.535 -7.433 -12.805 1.00 93.75 113 ALA A C 1
ATOM 893 O O . ALA A 1 113 ? 3.180 -7.724 -11.798 1.00 93.75 113 ALA A O 1
ATOM 894 N N . TYR A 1 114 ? 3.127 -7.240 -13.989 1.00 93.25 114 TYR A N 1
ATOM 895 C CA . TYR A 1 114 ? 4.586 -7.275 -14.143 1.00 93.25 114 TYR A CA 1
ATOM 896 C C . TYR A 1 114 ? 5.246 -6.244 -13.216 1.00 93.25 114 TYR A C 1
ATOM 898 O O . TYR A 1 114 ? 4.862 -5.073 -13.233 1.00 93.25 114 TYR A O 1
ATOM 906 N N . THR A 1 115 ? 6.216 -6.673 -12.405 1.00 94.94 115 THR A N 1
ATOM 907 C CA . THR A 1 115 ? 6.930 -5.833 -11.430 1.00 94.94 115 THR A CA 1
ATOM 908 C C . THR A 1 115 ? 8.413 -5.775 -11.786 1.00 94.94 115 THR A C 1
ATOM 910 O O . THR A 1 115 ? 9.0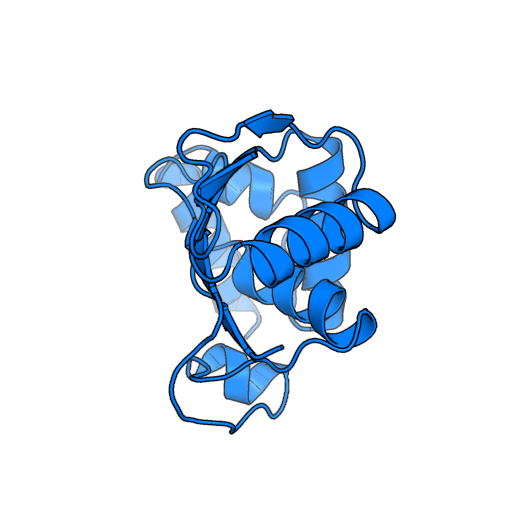85 -6.805 -11.820 1.00 94.94 115 THR A O 1
ATOM 913 N N . VAL A 1 116 ? 8.938 -4.566 -11.997 1.00 94.25 116 VAL A N 1
ATOM 914 C CA . VAL A 1 116 ? 10.382 -4.318 -12.148 1.00 94.25 116 VAL A CA 1
ATOM 915 C C . VAL A 1 116 ? 11.103 -4.681 -10.834 1.00 94.25 116 VAL A C 1
ATOM 917 O O . VAL A 1 116 ? 10.596 -4.334 -9.765 1.00 94.25 116 VAL A O 1
ATOM 920 N N . PRO A 1 117 ? 12.281 -5.336 -10.848 1.00 93.38 117 PRO A N 1
ATOM 921 C CA . PRO A 1 117 ? 13.053 -5.574 -9.627 1.00 93.38 117 PRO A CA 1
ATOM 922 C C . PRO A 1 117 ? 13.324 -4.273 -8.857 1.00 93.38 117 PRO A C 1
ATOM 924 O O . PRO A 1 117 ? 13.726 -3.274 -9.453 1.00 93.38 117 PRO A O 1
ATOM 927 N N . TRP A 1 118 ? 13.127 -4.295 -7.535 1.00 95.31 118 TRP A N 1
ATOM 928 C CA . TRP A 1 118 ? 13.214 -3.120 -6.650 1.00 95.31 118 TRP A CA 1
ATOM 929 C C . TRP A 1 118 ? 12.203 -1.995 -6.961 1.00 95.31 118 TRP A C 1
ATOM 931 O O . TRP A 1 118 ? 12.436 -0.847 -6.574 1.00 95.31 118 TRP A O 1
ATOM 941 N N . HIS A 1 119 ? 11.085 -2.289 -7.640 1.00 96.75 119 HIS A N 1
ATOM 942 C CA . HIS A 1 119 ? 10.043 -1.322 -8.009 1.00 96.75 119 HIS A CA 1
ATOM 943 C C . HIS A 1 119 ? 9.664 -0.381 -6.850 1.00 96.75 119 HIS A C 1
ATOM 945 O O . HIS A 1 119 ? 9.818 0.830 -7.008 1.00 96.75 119 HIS A O 1
ATOM 951 N N . HIS A 1 120 ? 9.256 -0.860 -5.667 1.00 97.12 120 HIS A N 1
ATOM 952 C CA . HIS A 1 120 ? 8.826 0.050 -4.590 1.00 97.12 120 HIS A CA 1
ATOM 953 C C . HIS A 1 120 ? 9.974 0.892 -4.016 1.00 97.12 120 HIS A C 1
ATOM 955 O O . HIS A 1 120 ? 9.754 2.027 -3.586 1.00 97.12 120 HIS A O 1
ATOM 961 N N . TYR A 1 121 ? 11.204 0.372 -4.028 1.00 96.50 121 TYR A N 1
ATOM 962 C CA . TYR A 1 121 ? 12.390 1.135 -3.637 1.00 96.50 121 TYR A CA 1
ATOM 963 C C . TYR A 1 121 ? 12.665 2.264 -4.644 1.00 96.50 121 TYR A C 1
ATOM 965 O O . TYR A 1 121 ? 12.776 3.426 -4.257 1.00 96.50 121 TYR A O 1
ATOM 973 N N . CYS A 1 122 ? 12.678 1.953 -5.941 1.00 96.12 122 CYS A N 1
ATOM 974 C CA . CYS A 1 122 ? 12.915 2.918 -7.015 1.00 96.12 122 CYS A CA 1
ATOM 975 C C . CYS A 1 122 ? 11.781 3.950 -7.159 1.00 96.12 122 CYS A C 1
ATOM 977 O O . CYS A 1 122 ? 12.054 5.121 -7.404 1.00 96.12 122 CYS A O 1
ATOM 979 N N . ARG A 1 123 ? 10.516 3.566 -6.942 1.00 95.94 123 ARG A N 1
ATOM 980 C CA . ARG A 1 123 ? 9.364 4.490 -6.950 1.00 95.94 123 ARG A CA 1
ATOM 981 C C . ARG A 1 123 ? 9.406 5.499 -5.797 1.00 95.94 123 ARG A C 1
ATOM 983 O O . ARG A 1 123 ? 8.971 6.638 -5.980 1.00 95.94 123 ARG A O 1
ATOM 990 N N . ALA A 1 124 ? 9.943 5.102 -4.640 1.00 95.31 124 ALA A N 1
ATOM 991 C CA . ALA A 1 124 ? 10.190 5.991 -3.501 1.00 95.31 124 ALA A CA 1
ATOM 992 C C . ALA A 1 124 ? 11.501 6.796 -3.626 1.00 95.31 124 ALA A C 1
ATOM 994 O O . ALA A 1 124 ? 11.597 7.893 -3.088 1.00 95.31 124 ALA A O 1
ATOM 995 N N . GLY A 1 125 ? 12.490 6.311 -4.383 1.00 93.44 125 GLY A N 1
ATOM 996 C CA . GLY A 1 125 ? 13.799 6.951 -4.592 1.00 93.44 125 GLY A CA 1
ATOM 997 C C . GLY A 1 125 ? 13.809 8.241 -5.436 1.00 93.44 125 GLY A C 1
ATOM 998 O O . GLY A 1 125 ? 14.821 8.559 -6.060 1.00 93.44 125 GLY A O 1
ATOM 999 N N . GLY A 1 126 ? 12.702 8.987 -5.466 1.00 93.12 126 GLY A N 1
ATOM 1000 C CA . GLY A 1 126 ? 12.549 10.252 -6.186 1.00 93.12 126 GLY A CA 1
ATOM 1001 C C . GLY A 1 126 ? 12.176 10.117 -7.667 1.00 93.12 126 GLY A C 1
ATOM 1002 O O . GLY A 1 126 ? 12.212 9.041 -8.266 1.00 93.12 126 GLY A O 1
ATOM 1003 N N . GLU A 1 127 ? 11.805 11.246 -8.278 1.00 93.88 127 GLU A N 1
ATOM 1004 C CA . GLU A 1 127 ? 11.094 11.252 -9.566 1.00 93.88 127 GLU A CA 1
ATOM 1005 C C . GLU A 1 127 ? 11.890 10.678 -10.739 1.00 93.88 127 GLU A C 1
ATOM 1007 O O . GLU A 1 127 ? 11.292 10.087 -11.634 1.00 93.88 127 GLU A O 1
ATOM 1012 N N . ALA A 1 128 ? 13.221 10.788 -10.737 1.00 95.00 128 ALA A N 1
ATOM 1013 C CA . ALA A 1 128 ? 14.055 10.222 -11.797 1.00 95.00 128 ALA A CA 1
ATOM 1014 C C . ALA A 1 128 ? 13.989 8.683 -11.823 1.00 95.00 128 ALA A C 1
ATOM 1016 O O . ALA A 1 128 ? 13.769 8.093 -12.880 1.00 95.00 128 ALA A O 1
ATOM 1017 N N . LEU A 1 129 ? 14.116 8.034 -10.658 1.00 94.94 129 LEU A N 1
ATOM 1018 C CA . LEU A 1 129 ? 13.962 6.582 -10.538 1.00 94.94 129 LEU A CA 1
ATOM 1019 C C . LEU A 1 129 ? 12.503 6.169 -10.777 1.00 94.94 129 LEU A C 1
ATOM 1021 O O . LEU A 1 129 ? 12.247 5.250 -11.550 1.00 94.94 129 LEU A O 1
ATOM 1025 N N . SER A 1 130 ? 11.545 6.898 -10.197 1.00 94.94 130 SER A N 1
ATOM 1026 C CA . SER A 1 130 ? 10.112 6.620 -10.355 1.00 94.94 130 SER A CA 1
ATOM 1027 C C . SER A 1 130 ? 9.640 6.685 -11.815 1.00 94.94 130 SER A C 1
ATOM 1029 O O . SER A 1 130 ? 8.848 5.840 -12.234 1.00 94.94 130 SER A O 1
ATOM 1031 N N . SER A 1 131 ? 10.173 7.628 -12.604 1.00 94.50 131 SER A N 1
ATOM 1032 C CA . SER A 1 131 ? 9.885 7.777 -14.040 1.00 94.50 131 SER A CA 1
ATOM 1033 C C . SER A 1 131 ? 10.490 6.651 -14.879 1.00 94.50 131 SER A C 1
ATOM 1035 O O . SER A 1 131 ? 9.840 6.161 -15.798 1.00 94.50 131 SER A O 1
ATOM 1037 N N . MET A 1 132 ? 11.712 6.206 -14.558 1.00 95.06 132 MET A N 1
ATOM 1038 C CA . MET A 1 132 ? 12.323 5.051 -15.231 1.00 95.06 132 MET A CA 1
ATOM 1039 C C . MET A 1 132 ? 11.587 3.744 -14.921 1.00 95.06 132 MET A C 1
ATOM 1041 O O . MET A 1 132 ? 11.520 2.880 -15.790 1.00 95.06 132 MET A O 1
ATOM 1045 N N . VAL A 1 133 ? 10.999 3.608 -13.725 1.00 94.88 133 VAL A N 1
ATOM 1046 C CA . VAL A 1 133 ? 10.122 2.470 -13.415 1.00 94.88 133 VAL A CA 1
ATOM 1047 C C . VAL A 1 133 ? 8.843 2.524 -14.251 1.00 94.88 133 VAL A C 1
ATOM 1049 O O . VAL A 1 133 ? 8.559 1.521 -14.891 1.00 94.88 133 VAL A O 1
ATOM 1052 N N . SER A 1 134 ? 8.143 3.671 -14.343 1.00 92.06 134 SER A N 1
ATOM 1053 C CA . SER A 1 134 ? 6.979 3.794 -15.247 1.00 92.06 134 SER A CA 1
ATOM 1054 C C . SER A 1 134 ? 7.342 3.375 -16.673 1.00 92.06 134 SER A C 1
ATOM 1056 O O . SER A 1 134 ? 6.701 2.500 -17.232 1.00 92.06 134 SER A O 1
ATOM 1058 N N . PHE A 1 135 ? 8.430 3.918 -17.228 1.00 94.19 135 PHE A N 1
ATOM 1059 C CA . PHE A 1 135 ? 8.873 3.591 -18.587 1.00 94.19 135 PHE A CA 1
ATOM 1060 C C . PHE A 1 135 ? 9.193 2.098 -18.782 1.00 94.19 135 PHE A C 1
ATOM 1062 O O . PHE A 1 135 ? 8.953 1.553 -19.854 1.00 94.19 135 PHE A O 1
ATOM 1069 N N . ALA A 1 136 ? 9.728 1.420 -17.763 1.00 93.44 136 ALA A N 1
ATOM 1070 C CA . ALA A 1 136 ? 9.985 -0.018 -17.817 1.00 93.44 136 ALA A CA 1
ATOM 1071 C C . ALA A 1 136 ? 8.708 -0.872 -17.675 1.00 93.44 136 ALA A C 1
ATOM 1073 O O . ALA A 1 136 ? 8.690 -2.004 -18.152 1.00 93.44 136 ALA A O 1
ATOM 1074 N N . GLU A 1 137 ? 7.655 -0.342 -17.046 1.00 87.94 137 GLU A N 1
ATOM 1075 C CA . GLU A 1 137 ? 6.317 -0.948 -16.982 1.00 87.94 137 GLU A CA 1
ATOM 1076 C C . GLU A 1 137 ? 5.550 -0.723 -18.304 1.00 87.94 137 GLU A C 1
ATOM 1078 O O . GLU A 1 137 ? 5.038 -1.678 -18.881 1.00 87.94 137 GLU A O 1
ATOM 1083 N N . ASP A 1 138 ? 5.586 0.498 -18.853 1.00 88.50 138 ASP A N 1
ATOM 1084 C CA . ASP A 1 138 ? 4.962 0.910 -20.126 1.00 88.50 138 ASP A CA 1
ATOM 1085 C C . ASP A 1 138 ? 5.510 0.158 -21.366 1.00 88.50 138 ASP A C 1
ATOM 1087 O O . ASP A 1 138 ? 4.945 0.249 -22.456 1.00 88.50 138 ASP A O 1
ATOM 1091 N N . LEU A 1 139 ? 6.631 -0.563 -21.233 1.00 90.00 139 LEU A N 1
ATOM 1092 C CA . LEU A 1 139 ? 7.218 -1.404 -22.287 1.00 90.00 139 LEU A CA 1
ATOM 1093 C C . LEU A 1 139 ? 6.682 -2.848 -22.304 1.00 90.00 139 LEU A C 1
ATOM 1095 O O . LEU A 1 139 ? 7.065 -3.613 -23.194 1.00 90.00 139 LEU A O 1
ATOM 1099 N N . VAL A 1 140 ? 5.864 -3.245 -21.320 1.00 83.88 140 VAL A N 1
ATOM 1100 C CA . VAL A 1 140 ? 5.402 -4.636 -21.132 1.00 83.88 140 VAL A CA 1
ATOM 1101 C C . VAL A 1 140 ? 3.924 -4.790 -20.726 1.00 83.88 140 VAL A C 1
ATOM 1103 O O . VAL A 1 140 ? 3.480 -5.931 -20.573 1.00 83.88 140 VAL A O 1
ATOM 1106 N N . GLU A 1 141 ? 3.170 -3.693 -20.571 1.00 65.19 141 GLU A N 1
ATOM 1107 C CA . GLU A 1 141 ? 1.687 -3.687 -20.551 1.00 65.19 141 GLU A CA 1
ATOM 1108 C C . GLU A 1 141 ? 1.089 -3.530 -21.968 1.00 65.19 141 GLU A C 1
ATOM 1110 O O . GLU A 1 141 ? 0.012 -4.129 -22.198 1.00 65.19 141 GLU A O 1
#

Foldseek 3Di:
DEEEEDDPLRLLLCLLVVVVVYQYEPDDPLCCVQPVHDHYDDGQWYWYADPLRQKIKIKHFQVVSVVSVVSLVVQFPPWDKDWPADDNGITIIIIGDDDRRQQSSQVSNVVRAPGDVSQSVQCSVDDVSVVVRVVVRVVPD